Protein AF-X0YI87-F1 (afdb_monomer_lite)

Sequence (148 aa):
MAKEPIKLKLGLDLEDYKYDARDCVGCAGCKWVDFIYMPGWDFSWKCPPWQKYQFDAYGACGRLKITNDLLGERLDYSEPTLPEVIYACTLCGACDVGCKRNLDLEPLMTLESLRVRAVKEGIGPMPQHKAITDNILKSRNRYGKPQA

Foldseek 3Di:
DPPDPPPQDLDLALVSQLVLLPPLPPPCLLFADPPVPDPDDVVGGPFVQCVVVVDCLLTLSVVSPVSNCVVVVVDDLPPPCVLVSLVSGPLPCSSQVSCCVPPNHDSSSNSSSVVVVSVVVVSDDDPVCVLQVVLCVPQVHSPVDHDD

Structure (mmCIF, N/CA/C/O backbone):
data_AF-X0YI87-F1
#
_entry.id   AF-X0YI87-F1
#
loop_
_atom_site.group_PDB
_atom_site.id
_atom_site.type_symbol
_atom_site.label_atom_id
_atom_site.label_alt_id
_atom_site.label_comp_id
_atom_site.label_asym_id
_atom_site.label_entity_id
_atom_site.label_seq_id
_atom_site.pdbx_PDB_ins_code
_atom_site.Cartn_x
_atom_site.Cartn_y
_atom_site.Cartn_z
_atom_site.occupancy
_atom_site.B_iso_or_equiv
_atom_site.auth_seq_id
_atom_site.auth_comp_id
_atom_site.auth_asym_id
_atom_site.auth_atom_id
_atom_site.pdbx_PDB_model_num
ATOM 1 N N . MET A 1 1 ? 27.871 18.532 15.768 1.00 54.03 1 MET A N 1
ATOM 2 C CA . MET A 1 1 ? 26.654 18.222 16.549 1.00 54.03 1 MET A CA 1
ATOM 3 C C . MET A 1 1 ? 26.399 16.735 16.398 1.00 54.03 1 MET A C 1
ATOM 5 O O . MET A 1 1 ? 26.301 16.284 15.262 1.00 54.03 1 MET A O 1
ATOM 9 N N . ALA A 1 2 ? 26.397 15.965 17.485 1.00 56.56 2 ALA A N 1
ATOM 10 C CA . ALA A 1 2 ? 26.000 14.562 17.407 1.00 56.56 2 ALA A CA 1
ATOM 11 C C . ALA A 1 2 ? 24.515 14.536 17.025 1.00 56.56 2 ALA A C 1
ATOM 13 O O . ALA A 1 2 ? 23.698 15.101 17.747 1.00 56.56 2 ALA A O 1
ATOM 14 N N . LYS A 1 3 ? 24.180 13.985 15.852 1.00 69.19 3 LYS A N 1
ATOM 15 C CA . LYS A 1 3 ? 22.777 13.757 15.492 1.00 69.19 3 LYS A CA 1
ATOM 16 C C . LYS A 1 3 ? 22.196 12.825 16.550 1.00 69.19 3 LYS A C 1
ATOM 18 O O . LYS A 1 3 ? 22.813 11.801 16.844 1.00 69.19 3 LYS A O 1
ATOM 23 N N . GLU A 1 4 ? 21.051 13.191 17.124 1.00 75.12 4 GLU A N 1
ATOM 24 C CA . GLU A 1 4 ? 20.295 12.248 17.942 1.00 75.12 4 GLU A CA 1
ATOM 25 C C . GLU A 1 4 ? 20.101 10.952 17.145 1.00 75.12 4 GLU A C 1
ATOM 27 O O . GLU A 1 4 ? 19.849 11.012 15.933 1.00 75.12 4 GLU A O 1
ATOM 32 N N . PRO A 1 5 ? 20.266 9.782 17.784 1.00 64.25 5 PRO A N 1
ATOM 33 C CA . PRO A 1 5 ? 20.040 8.520 17.110 1.00 64.25 5 PRO A CA 1
ATOM 34 C C . PRO A 1 5 ? 18.596 8.502 16.612 1.00 64.25 5 PRO A C 1
ATOM 36 O O . PRO A 1 5 ? 17.656 8.647 17.395 1.00 64.25 5 PRO A O 1
ATOM 39 N N . ILE A 1 6 ? 18.432 8.343 15.299 1.00 67.31 6 ILE A N 1
ATOM 40 C CA . ILE A 1 6 ? 17.120 8.209 14.674 1.00 67.31 6 ILE A CA 1
ATOM 41 C C . ILE A 1 6 ? 16.479 6.959 15.279 1.00 67.31 6 ILE A C 1
ATOM 43 O O . ILE A 1 6 ? 16.910 5.836 15.017 1.00 67.31 6 ILE A O 1
ATOM 47 N N . LYS A 1 7 ? 15.470 7.149 16.132 1.00 59.88 7 LYS A N 1
ATOM 48 C CA . LYS A 1 7 ? 14.647 6.047 16.627 1.00 59.88 7 LYS A CA 1
ATOM 49 C C . LYS A 1 7 ? 13.733 5.609 15.490 1.00 59.88 7 LYS A C 1
ATOM 51 O O . LYS A 1 7 ? 12.669 6.185 15.299 1.00 59.88 7 LYS A O 1
ATOM 56 N N . LEU A 1 8 ? 14.154 4.587 14.751 1.00 61.59 8 LEU A N 1
ATOM 57 C CA . LEU A 1 8 ? 13.284 3.866 13.827 1.00 61.59 8 LEU A CA 1
ATOM 58 C C . LEU A 1 8 ? 12.219 3.138 14.650 1.00 61.59 8 LEU A C 1
ATOM 60 O O . LEU A 1 8 ? 12.492 2.129 15.302 1.00 61.59 8 LEU A O 1
ATOM 64 N N . LYS A 1 9 ? 11.009 3.692 14.674 1.00 68.75 9 LYS A N 1
ATOM 65 C CA . LYS A 1 9 ? 9.835 3.022 15.221 1.00 68.75 9 LYS A CA 1
ATOM 66 C C . LYS A 1 9 ? 9.108 2.387 14.043 1.00 68.75 9 LYS A C 1
ATOM 68 O O . LYS A 1 9 ? 8.581 3.102 13.205 1.00 68.75 9 LYS A O 1
ATOM 73 N N . LEU A 1 10 ? 9.067 1.057 13.988 1.00 73.19 10 LEU A N 1
ATOM 74 C CA . LEU A 1 10 ? 8.213 0.328 13.044 1.00 73.19 10 LEU A CA 1
ATOM 75 C C . LEU A 1 10 ? 6.754 0.452 13.508 1.00 73.19 10 LEU A C 1
ATOM 77 O O . LEU A 1 10 ? 6.199 -0.440 14.149 1.00 73.19 10 LEU A O 1
ATOM 81 N N . GLY A 1 11 ? 6.189 1.641 13.304 1.00 89.44 11 GLY A N 1
ATOM 82 C CA . GLY A 1 11 ? 4.817 1.993 13.636 1.00 89.44 11 GLY A CA 1
ATOM 83 C C . GLY A 1 11 ? 3.871 1.811 12.454 1.00 89.44 11 GLY A C 1
ATOM 84 O O . GLY A 1 11 ? 4.272 1.430 11.359 1.00 89.44 11 GLY A O 1
ATOM 85 N N . LEU A 1 12 ? 2.598 2.119 12.695 1.00 94.19 12 LEU A N 1
ATOM 86 C CA . LEU A 1 12 ? 1.554 2.183 11.668 1.00 94.19 12 LEU A CA 1
ATOM 87 C C . LEU A 1 12 ? 1.134 3.635 11.378 1.00 94.19 12 LEU A C 1
ATOM 89 O O . LEU A 1 12 ? -0.009 3.893 10.988 1.00 94.19 12 LEU A O 1
ATOM 93 N N . ASP A 1 13 ? 2.024 4.595 11.651 1.00 95.31 13 ASP A N 1
ATOM 94 C CA . ASP A 1 13 ? 1.840 5.971 11.202 1.00 95.31 13 ASP A CA 1
ATOM 95 C C . ASP A 1 13 ? 2.390 6.109 9.784 1.00 95.31 13 ASP A C 1
ATOM 97 O O . ASP A 1 13 ? 3.506 5.693 9.494 1.00 95.31 13 ASP A O 1
ATOM 101 N N . LEU A 1 14 ? 1.588 6.674 8.885 1.00 9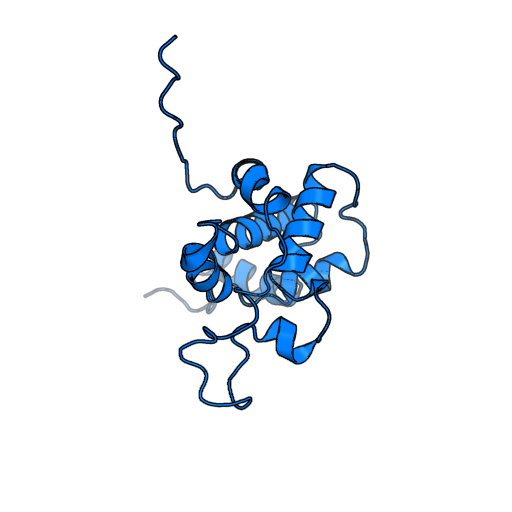6.00 14 LEU A N 1
ATOM 102 C CA . LEU A 1 14 ? 1.959 6.809 7.480 1.00 96.00 14 LEU A CA 1
ATOM 103 C C . LEU A 1 14 ? 3.080 7.837 7.278 1.00 96.00 14 LEU A C 1
ATOM 105 O O . LEU A 1 14 ? 3.859 7.698 6.337 1.00 96.00 14 LEU A O 1
ATOM 109 N N . GLU A 1 15 ? 3.180 8.833 8.164 1.00 95.31 15 GLU A N 1
ATOM 110 C CA . GLU A 1 15 ? 4.222 9.868 8.101 1.00 95.31 15 GLU A CA 1
ATOM 111 C C . GLU A 1 15 ? 5.633 9.291 8.270 1.00 95.31 15 GLU A C 1
ATOM 113 O O . GLU A 1 15 ? 6.576 9.783 7.646 1.00 95.31 15 GLU A O 1
ATOM 118 N N . ASP A 1 16 ? 5.774 8.205 9.040 1.00 93.50 16 ASP A N 1
ATOM 119 C CA . ASP A 1 16 ? 7.059 7.529 9.261 1.00 93.50 16 ASP A CA 1
ATOM 120 C C . ASP A 1 16 ? 7.645 6.977 7.943 1.00 93.50 16 ASP A C 1
ATOM 122 O O . ASP A 1 16 ? 8.862 6.879 7.798 1.00 93.50 16 ASP A O 1
ATOM 126 N N . TYR A 1 17 ? 6.790 6.695 6.952 1.00 95.00 17 TYR A N 1
ATOM 127 C CA . TYR A 1 17 ? 7.151 6.093 5.661 1.00 95.00 17 TYR A CA 1
ATOM 128 C C . TYR A 1 17 ? 7.152 7.093 4.495 1.00 95.00 17 TYR A C 1
ATOM 130 O O . TYR A 1 17 ? 7.121 6.716 3.319 1.00 95.00 17 TYR A O 1
ATOM 138 N N . LYS A 1 18 ? 7.190 8.399 4.790 1.00 95.62 18 LYS A N 1
ATOM 139 C CA . LYS A 1 18 ? 7.258 9.450 3.762 1.00 95.62 18 LYS A CA 1
ATOM 140 C C . LYS A 1 18 ? 8.509 9.336 2.887 1.00 95.62 18 LYS A C 1
ATOM 142 O O . LYS A 1 18 ? 8.450 9.629 1.693 1.00 95.62 18 LYS A O 1
ATOM 147 N N . TYR A 1 19 ? 9.629 8.913 3.476 1.00 94.56 19 TYR A N 1
ATOM 148 C CA . TYR A 1 19 ? 10.881 8.654 2.761 1.00 94.56 19 TYR A CA 1
ATOM 149 C C . TYR A 1 19 ? 10.682 7.563 1.699 1.00 94.56 19 TYR A C 1
ATOM 151 O O . TYR A 1 19 ? 10.892 7.809 0.513 1.00 94.56 19 TYR A O 1
ATOM 159 N N . ASP A 1 20 ? 10.158 6.406 2.104 1.00 94.88 20 ASP A N 1
ATOM 160 C CA . ASP A 1 20 ? 9.908 5.257 1.231 1.00 94.88 20 ASP A CA 1
ATOM 161 C C . ASP A 1 20 ? 8.934 5.571 0.093 1.00 94.88 20 ASP A C 1
ATOM 163 O O . ASP A 1 20 ? 9.147 5.178 -1.058 1.00 94.88 20 ASP A O 1
ATOM 167 N N . ALA A 1 21 ? 7.870 6.314 0.406 1.00 96.69 21 ALA A N 1
ATOM 168 C CA . ALA A 1 21 ? 6.880 6.738 -0.573 1.00 96.69 21 ALA A CA 1
ATOM 169 C C . ALA A 1 21 ? 7.481 7.674 -1.636 1.00 96.69 21 ALA A C 1
ATOM 171 O O . ALA A 1 21 ? 7.207 7.517 -2.829 1.00 96.69 21 ALA A O 1
ATOM 172 N N . ARG A 1 22 ? 8.314 8.634 -1.216 1.00 96.44 22 ARG A N 1
ATOM 173 C CA . ARG A 1 22 ? 8.936 9.631 -2.098 1.00 96.44 22 ARG A CA 1
ATOM 174 C C . ARG A 1 22 ? 10.059 9.044 -2.948 1.00 96.44 22 ARG A C 1
ATOM 176 O O . ARG A 1 22 ? 10.135 9.341 -4.137 1.00 96.44 22 ARG A O 1
ATOM 183 N N . ASP A 1 23 ? 10.932 8.242 -2.346 1.00 95.06 23 ASP A N 1
ATOM 184 C CA . ASP A 1 23 ? 12.208 7.845 -2.955 1.00 95.06 23 ASP A CA 1
ATOM 185 C C . ASP A 1 23 ? 12.106 6.564 -3.802 1.00 95.06 23 ASP A C 1
ATOM 187 O O . ASP A 1 23 ? 13.092 6.082 -4.365 1.00 95.06 23 ASP A O 1
ATOM 191 N N . CYS A 1 24 ? 10.895 6.026 -3.980 1.00 95.56 24 CYS A N 1
ATOM 192 C CA . CYS A 1 24 ? 10.651 4.952 -4.932 1.00 95.56 24 CYS A CA 1
ATOM 193 C C . CYS A 1 24 ? 10.922 5.403 -6.379 1.00 95.56 24 CYS A C 1
ATOM 195 O O . CYS A 1 24 ? 10.107 6.070 -7.017 1.00 95.56 24 CYS A O 1
ATOM 197 N N . VAL A 1 25 ? 12.020 4.919 -6.961 1.00 94.50 25 VAL A N 1
ATOM 198 C CA . VAL A 1 25 ? 12.410 5.235 -8.351 1.00 94.50 25 VAL A CA 1
ATOM 199 C C . VAL A 1 25 ? 11.636 4.450 -9.420 1.00 94.50 25 VAL A C 1
ATOM 201 O O . VAL A 1 25 ? 11.876 4.614 -10.612 1.00 94.50 25 VAL A O 1
ATOM 204 N N . GLY A 1 26 ? 10.717 3.560 -9.030 1.00 92.62 26 GLY A N 1
ATOM 205 C CA . GLY A 1 26 ? 9.907 2.802 -9.988 1.00 92.62 26 GLY A CA 1
ATOM 206 C C . GLY A 1 26 ? 10.654 1.708 -10.763 1.00 92.62 26 GLY A C 1
ATOM 207 O O . GLY A 1 26 ? 10.224 1.343 -11.850 1.00 92.62 26 GLY A O 1
ATOM 208 N N . CYS A 1 27 ? 11.734 1.138 -10.216 1.00 92.25 27 CYS A N 1
ATOM 209 C CA . CYS A 1 27 ? 12.582 0.134 -10.887 1.00 92.25 27 CYS A CA 1
ATOM 210 C C . CYS A 1 27 ? 11.907 -1.220 -11.206 1.00 92.25 27 CYS A C 1
ATOM 212 O O . CYS A 1 27 ? 12.567 -2.137 -11.684 1.00 92.25 27 CYS A O 1
ATOM 214 N N . ALA A 1 28 ? 10.617 -1.387 -10.893 1.00 90.25 28 ALA A N 1
ATOM 215 C CA . ALA A 1 28 ? 9.841 -2.619 -11.062 1.00 90.25 28 ALA A CA 1
ATOM 216 C C . ALA A 1 28 ? 10.379 -3.864 -10.319 1.00 90.25 28 ALA A C 1
ATOM 218 O O . ALA A 1 28 ? 9.837 -4.958 -10.482 1.00 90.25 28 ALA A O 1
ATOM 219 N N . GLY A 1 29 ? 11.357 -3.712 -9.417 1.00 91.69 29 GLY A N 1
ATOM 220 C CA . GLY A 1 29 ? 11.859 -4.804 -8.575 1.00 91.69 29 GLY A CA 1
ATOM 221 C C . GLY A 1 29 ? 10.796 -5.410 -7.655 1.00 91.69 29 GLY A C 1
ATOM 222 O O . GLY A 1 29 ? 10.946 -6.536 -7.207 1.00 91.69 29 GLY A O 1
ATOM 223 N N . CYS A 1 30 ? 9.688 -4.713 -7.402 1.00 93.12 30 CYS A N 1
ATOM 224 C CA . CYS A 1 30 ? 8.528 -5.226 -6.670 1.00 93.12 30 CYS A CA 1
ATOM 225 C C . CYS A 1 30 ? 7.480 -5.926 -7.559 1.00 93.12 30 CYS A C 1
ATOM 227 O O . CYS A 1 30 ? 6.580 -6.580 -7.035 1.00 93.12 30 CYS A O 1
ATOM 229 N N . LYS A 1 31 ? 7.589 -5.801 -8.888 1.00 92.62 31 LYS A N 1
ATOM 230 C CA . LYS A 1 31 ? 6.701 -6.420 -9.884 1.00 92.62 31 LYS A CA 1
ATOM 231 C C . LYS A 1 31 ? 7.189 -7.810 -10.273 1.00 92.62 31 LYS A C 1
ATOM 233 O O . LYS A 1 31 ? 6.411 -8.764 -10.263 1.00 92.62 31 LYS A O 1
ATOM 238 N N . TRP A 1 32 ? 8.478 -7.903 -10.581 1.00 91.44 32 TRP A N 1
ATOM 239 C CA . TRP A 1 32 ? 9.110 -9.080 -11.166 1.00 91.44 32 TRP A CA 1
ATOM 240 C C . TRP A 1 32 ? 9.790 -9.948 -10.113 1.00 91.44 32 TRP A C 1
ATOM 242 O O . TRP A 1 32 ? 10.378 -9.434 -9.159 1.00 91.44 32 TRP A O 1
ATOM 252 N N . VAL A 1 33 ? 9.758 -11.266 -10.293 1.00 90.56 33 VAL A N 1
ATOM 253 C CA . VAL A 1 33 ? 10.777 -12.151 -9.714 1.00 90.56 33 VAL A CA 1
ATOM 254 C C . VAL A 1 33 ? 12.152 -11.653 -10.173 1.00 90.56 33 VAL A C 1
ATOM 256 O O . VAL A 1 33 ? 12.266 -10.985 -11.198 1.00 90.56 33 VAL A O 1
ATOM 259 N N . ASP A 1 34 ? 13.188 -11.888 -9.374 1.00 87.25 34 ASP A N 1
ATOM 260 C CA . ASP A 1 34 ? 14.532 -11.439 -9.726 1.00 87.25 34 ASP A CA 1
ATOM 261 C C . ASP A 1 34 ? 14.926 -11.920 -11.129 1.00 87.25 34 ASP A C 1
ATOM 263 O O . ASP A 1 34 ? 14.860 -13.118 -11.408 1.00 87.25 34 ASP A O 1
ATOM 267 N N . PHE A 1 35 ? 15.340 -10.998 -12.000 1.00 84.38 35 PHE A N 1
ATOM 268 C CA . PHE A 1 35 ? 15.666 -11.318 -13.389 1.00 84.38 35 PHE A CA 1
ATOM 269 C C . PHE A 1 35 ? 16.817 -12.322 -13.519 1.00 84.38 35 PHE A C 1
ATOM 271 O O . PHE A 1 35 ? 16.870 -13.039 -14.511 1.00 84.38 35 PHE A O 1
ATOM 278 N N . ILE A 1 36 ? 17.703 -12.425 -12.520 1.00 86.69 36 ILE A N 1
ATOM 279 C CA . ILE A 1 36 ? 18.789 -13.420 -12.521 1.00 86.69 36 ILE A CA 1
ATOM 280 C C . ILE A 1 36 ? 18.243 -14.845 -12.348 1.00 86.69 36 ILE A C 1
ATOM 282 O O . ILE A 1 36 ? 18.816 -15.796 -12.872 1.00 86.69 36 ILE A O 1
ATOM 286 N N . TYR A 1 37 ? 17.127 -14.997 -11.633 1.00 84.62 37 TYR A N 1
ATOM 287 C CA . TYR A 1 37 ? 16.510 -16.291 -11.323 1.00 84.62 37 TYR A CA 1
ATOM 288 C C . TYR A 1 37 ? 15.254 -16.563 -12.152 1.00 84.62 37 TYR A C 1
ATOM 290 O O . TYR A 1 37 ? 14.474 -17.450 -11.811 1.00 84.62 37 TYR A O 1
ATOM 298 N N . MET A 1 38 ? 15.031 -15.793 -13.217 1.00 87.06 38 MET A N 1
ATOM 299 C CA . MET A 1 38 ? 13.846 -15.900 -14.057 1.00 87.06 38 MET A CA 1
ATOM 300 C C . MET A 1 38 ? 14.157 -16.769 -15.288 1.00 87.06 38 MET A C 1
ATOM 302 O O . MET A 1 38 ? 14.806 -16.287 -16.214 1.00 87.06 38 MET A O 1
ATOM 306 N N . PRO A 1 39 ? 13.706 -18.039 -15.339 1.00 82.25 39 PRO A N 1
ATOM 307 C CA . PRO A 1 39 ? 14.002 -18.937 -16.459 1.00 82.25 39 PRO A CA 1
ATOM 308 C C . PRO A 1 39 ? 13.162 -18.641 -17.714 1.00 82.25 39 PRO A C 1
ATOM 310 O O . PRO A 1 39 ? 13.415 -19.208 -18.773 1.00 82.25 39 PRO A O 1
ATOM 313 N N . GLY A 1 40 ? 12.146 -17.782 -17.602 1.00 88.31 40 GLY A N 1
ATOM 314 C CA . GLY A 1 40 ? 11.216 -17.441 -18.672 1.00 88.31 40 GLY A CA 1
ATOM 315 C C . GLY A 1 40 ? 10.091 -16.534 -18.178 1.00 88.31 40 GLY A C 1
ATOM 316 O O . GLY A 1 40 ? 10.134 -16.015 -17.064 1.00 88.31 40 GLY A O 1
ATOM 317 N N . TRP A 1 41 ? 9.072 -16.331 -19.014 1.00 87.38 41 TRP A N 1
ATOM 318 C CA . TRP A 1 41 ? 7.953 -15.444 -18.681 1.00 87.38 41 TRP A CA 1
ATOM 319 C C . TRP A 1 41 ? 6.935 -16.075 -17.726 1.00 87.38 41 TRP A C 1
ATOM 321 O O . TRP A 1 41 ? 6.269 -15.364 -16.967 1.00 87.38 41 TRP A O 1
ATOM 331 N N . ASP A 1 42 ? 6.824 -17.401 -17.734 1.00 88.75 42 ASP A N 1
ATOM 332 C CA . ASP A 1 42 ? 5.936 -18.124 -16.832 1.00 88.75 42 ASP A CA 1
ATOM 333 C C . ASP A 1 42 ? 6.370 -17.900 -15.382 1.00 88.75 42 ASP A C 1
ATOM 335 O O . ASP A 1 42 ? 7.539 -18.050 -15.031 1.00 88.75 42 ASP A O 1
ATOM 339 N N . PHE A 1 43 ? 5.414 -17.496 -14.539 1.00 86.94 43 PHE A N 1
ATOM 340 C CA . PHE A 1 43 ? 5.646 -17.155 -13.128 1.00 86.94 43 PHE A CA 1
ATOM 341 C C . PHE A 1 43 ? 6.644 -15.999 -12.897 1.00 86.94 43 PHE A C 1
ATOM 343 O O . PHE A 1 43 ? 7.172 -15.840 -11.799 1.00 86.94 43 PHE A O 1
ATOM 350 N N . SER A 1 44 ? 6.869 -15.145 -13.901 1.00 91.44 44 SER A N 1
ATOM 351 C CA . SER A 1 44 ? 7.776 -13.988 -13.799 1.00 91.44 44 SER A CA 1
ATOM 352 C C . SER A 1 44 ? 7.264 -12.864 -12.888 1.00 91.44 44 SER A C 1
ATOM 354 O O . SER A 1 44 ? 8.056 -12.067 -12.383 1.00 91.44 44 SER A O 1
ATOM 356 N N . TRP A 1 45 ? 5.952 -12.777 -12.651 1.00 92.06 45 TRP A N 1
ATOM 357 C CA . TRP A 1 45 ? 5.343 -11.754 -11.796 1.00 92.06 45 TRP A CA 1
ATOM 358 C C . TRP A 1 45 ? 5.224 -12.261 -10.365 1.00 92.06 45 TRP A C 1
ATOM 360 O O . TRP A 1 45 ? 4.685 -13.337 -10.124 1.00 92.06 45 TRP A O 1
ATOM 370 N N . LYS A 1 46 ? 5.630 -11.436 -9.399 1.00 92.12 46 LYS A N 1
ATOM 371 C CA . LYS A 1 46 ? 5.431 -11.733 -7.972 1.00 92.12 46 LYS A CA 1
ATOM 372 C C . LYS A 1 46 ? 4.312 -10.944 -7.315 1.00 92.12 46 LYS A C 1
ATOM 374 O O . LYS A 1 46 ? 3.946 -11.254 -6.189 1.00 92.12 46 LYS A O 1
ATOM 379 N N . CYS A 1 47 ? 3.789 -9.909 -7.975 1.00 95.81 47 CYS A N 1
ATOM 380 C CA . CYS A 1 47 ? 2.699 -9.088 -7.454 1.00 95.81 47 CYS A CA 1
ATOM 381 C C . CYS A 1 47 ? 1.361 -9.508 -8.095 1.00 95.81 47 CYS A C 1
ATOM 383 O O . CYS A 1 47 ? 1.087 -9.089 -9.224 1.00 95.81 47 CYS A O 1
ATOM 385 N N . PRO A 1 48 ? 0.498 -10.273 -7.391 1.00 95.25 48 PRO A N 1
ATOM 386 C CA . PRO A 1 48 ? -0.783 -10.721 -7.938 1.00 95.25 48 PRO A CA 1
ATOM 387 C C . PRO A 1 48 ? -1.725 -9.591 -8.381 1.00 95.25 48 PRO A C 1
ATOM 389 O O . PRO A 1 48 ? -2.270 -9.689 -9.481 1.00 95.25 48 PRO A O 1
ATOM 392 N N . PRO A 1 49 ? -1.933 -8.498 -7.606 1.00 95.94 49 PRO A N 1
ATOM 393 C CA . PRO A 1 49 ? -2.835 -7.440 -8.053 1.00 95.94 49 PRO A CA 1
ATOM 394 C C . PRO A 1 49 ? -2.293 -6.733 -9.293 1.00 95.94 49 PRO A C 1
ATOM 396 O O . PRO A 1 49 ? -3.050 -6.456 -10.215 1.00 95.94 49 PRO A O 1
ATOM 399 N N . TRP A 1 50 ? -0.983 -6.508 -9.380 1.00 95.06 50 TRP A N 1
ATOM 400 C CA . TRP A 1 50 ? -0.411 -5.911 -10.582 1.00 95.06 50 TRP A CA 1
ATOM 401 C C . TRP A 1 50 ? -0.604 -6.822 -11.795 1.00 95.06 50 TRP A C 1
ATOM 403 O O . TRP A 1 50 ? -0.949 -6.328 -12.860 1.00 95.06 50 TRP A O 1
ATOM 413 N N . GLN A 1 51 ? -0.435 -8.140 -11.644 1.00 94.25 51 GLN A N 1
ATOM 414 C CA . GLN A 1 51 ? -0.649 -9.091 -12.739 1.00 94.25 51 GLN A CA 1
ATOM 415 C C . GLN A 1 51 ? -2.106 -9.107 -13.209 1.00 94.25 51 GLN A C 1
ATOM 417 O O . GLN A 1 51 ? -2.359 -9.147 -14.410 1.00 94.25 51 GLN A O 1
ATOM 422 N N . LYS A 1 52 ? -3.056 -9.036 -12.271 1.00 95.50 52 LYS A N 1
ATOM 423 C CA . LYS A 1 52 ? -4.492 -9.026 -12.566 1.00 95.50 52 LYS A CA 1
ATOM 424 C C . LYS A 1 52 ? -4.947 -7.734 -13.250 1.00 95.50 52 LYS A C 1
ATOM 426 O O . LYS A 1 52 ? -5.687 -7.801 -14.222 1.00 95.50 52 LYS A O 1
ATOM 431 N N . TYR A 1 53 ? -4.559 -6.579 -12.711 1.00 95.31 53 TYR A N 1
ATOM 432 C CA . TYR A 1 53 ? -5.082 -5.276 -13.144 1.00 95.31 53 TYR A CA 1
ATOM 433 C C . TYR A 1 53 ? -4.192 -4.571 -14.173 1.00 95.31 53 TYR A C 1
ATOM 435 O O . TYR A 1 53 ? -4.650 -3.659 -14.846 1.00 95.31 53 TYR A O 1
ATOM 443 N N . GLN A 1 54 ? -2.923 -4.964 -14.288 1.00 92.25 54 GLN A N 1
ATOM 444 C CA . GLN A 1 54 ? -1.929 -4.489 -15.262 1.00 92.25 54 GLN A CA 1
ATOM 445 C C . GLN A 1 54 ? -1.578 -2.987 -15.243 1.00 92.25 54 GLN A C 1
ATOM 447 O O . GLN A 1 54 ? -0.622 -2.599 -15.909 1.00 92.25 54 GLN A O 1
ATOM 452 N N . PHE A 1 55 ? -2.234 -2.158 -14.425 1.00 94.25 55 PHE A N 1
ATOM 453 C CA . PHE A 1 55 ? -1.842 -0.763 -14.190 1.00 94.25 55 PHE A CA 1
ATOM 454 C C . PHE A 1 55 ? -0.904 -0.612 -12.988 1.00 94.25 55 PHE A C 1
ATOM 456 O O . PHE A 1 55 ? -1.073 -1.266 -11.956 1.00 94.25 55 PHE A O 1
ATOM 463 N N . ASP A 1 56 ? 0.041 0.325 -13.085 1.00 94.25 56 ASP A N 1
ATOM 464 C CA . ASP A 1 56 ? 1.049 0.591 -12.049 1.00 94.25 56 ASP A CA 1
ATOM 465 C C . ASP A 1 56 ? 0.453 1.013 -10.707 1.00 94.25 56 ASP A C 1
ATOM 467 O O . ASP A 1 56 ? 1.019 0.682 -9.662 1.00 94.25 56 ASP A O 1
ATOM 471 N N . ALA A 1 57 ? -0.715 1.664 -10.724 1.00 95.75 57 ALA A N 1
ATOM 472 C CA . ALA A 1 57 ? -1.482 2.001 -9.526 1.00 95.75 57 ALA A CA 1
ATOM 473 C C . ALA A 1 57 ? -1.761 0.764 -8.652 1.00 95.75 57 ALA A C 1
ATOM 475 O O . ALA A 1 57 ? -1.740 0.855 -7.429 1.00 95.75 57 ALA A O 1
ATOM 476 N N . TYR A 1 58 ? -1.933 -0.418 -9.255 1.00 96.69 58 TYR A N 1
ATOM 477 C CA . TYR A 1 58 ? -2.157 -1.680 -8.539 1.00 96.69 58 TYR A CA 1
ATOM 478 C C . TYR A 1 58 ? -0.867 -2.403 -8.138 1.00 96.69 58 TYR A C 1
ATOM 480 O O .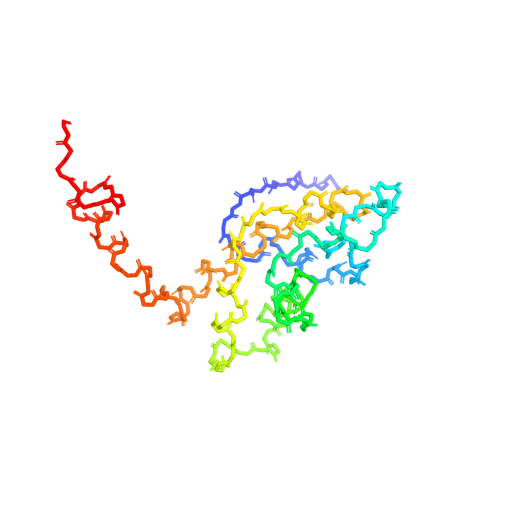 TYR A 1 58 ? -0.924 -3.482 -7.535 1.00 96.69 58 TYR A O 1
ATOM 488 N N . GLY A 1 59 ? 0.288 -1.812 -8.421 1.00 96.31 59 GLY A N 1
ATOM 489 C CA . GLY A 1 59 ? 1.608 -2.236 -7.981 1.00 96.31 59 GLY A CA 1
ATOM 490 C C . GLY A 1 59 ? 2.087 -1.524 -6.722 1.00 96.31 59 GLY A C 1
ATOM 491 O O . GLY A 1 59 ? 1.474 -0.565 -6.266 1.00 96.31 59 GLY A O 1
ATOM 492 N N . ALA A 1 60 ? 3.208 -1.963 -6.145 1.00 96.38 60 ALA A N 1
ATOM 493 C CA . ALA A 1 60 ? 3.822 -1.207 -5.050 1.00 96.38 60 ALA A CA 1
ATOM 494 C C . ALA A 1 60 ? 4.384 0.138 -5.546 1.00 96.38 60 ALA A C 1
ATOM 496 O O . ALA A 1 60 ? 4.186 1.143 -4.879 1.00 96.38 60 ALA A O 1
ATOM 497 N N . CYS A 1 61 ? 4.992 0.197 -6.741 1.00 95.44 61 CYS A N 1
ATOM 498 C CA . CYS A 1 61 ? 5.526 1.456 -7.279 1.00 95.44 61 CYS A CA 1
ATOM 499 C C . CYS A 1 61 ? 4.458 2.544 -7.435 1.00 95.44 61 CYS A C 1
ATOM 501 O O . CYS A 1 61 ? 4.700 3.683 -7.050 1.00 95.44 61 CYS A O 1
ATOM 503 N N . GLY A 1 62 ? 3.290 2.219 -8.002 1.00 96.81 62 GLY A N 1
ATOM 504 C CA . GLY A 1 62 ? 2.217 3.203 -8.139 1.00 96.81 62 GLY A CA 1
ATOM 505 C C . GLY A 1 62 ? 1.602 3.564 -6.795 1.00 96.81 62 GLY A C 1
ATOM 506 O O . GLY A 1 62 ? 1.407 4.744 -6.528 1.00 96.81 62 GLY A O 1
ATOM 507 N N . ARG A 1 63 ? 1.377 2.588 -5.905 1.00 97.38 63 ARG A N 1
ATOM 508 C CA . ARG A 1 63 ? 0.849 2.887 -4.568 1.00 97.38 63 ARG A CA 1
ATOM 509 C C . ARG A 1 63 ? 1.779 3.758 -3.728 1.00 97.38 63 ARG A C 1
ATOM 511 O O . ARG A 1 63 ? 1.272 4.609 -3.021 1.00 97.38 63 ARG A O 1
ATOM 518 N N . LEU A 1 64 ? 3.101 3.602 -3.822 1.00 97.69 64 LEU A N 1
ATOM 519 C CA . LEU A 1 64 ? 4.046 4.487 -3.128 1.00 97.69 64 LEU A CA 1
ATOM 520 C C . LEU A 1 64 ? 3.963 5.930 -3.645 1.00 97.69 64 LEU A C 1
ATOM 522 O O . LEU A 1 64 ? 3.949 6.861 -2.847 1.00 97.69 64 LEU A O 1
ATOM 526 N N . LYS A 1 65 ? 3.812 6.120 -4.962 1.00 97.56 65 LYS A N 1
ATOM 527 C CA . LYS A 1 65 ? 3.588 7.451 -5.552 1.00 97.56 65 LYS A CA 1
ATOM 528 C C . LYS A 1 65 ? 2.266 8.058 -5.083 1.00 97.56 65 LYS A C 1
ATOM 530 O O . LYS A 1 65 ? 2.259 9.196 -4.633 1.00 97.56 65 LYS A O 1
ATOM 535 N N . ILE A 1 66 ? 1.192 7.265 -5.088 1.00 97.88 66 ILE A N 1
ATOM 536 C CA . ILE A 1 66 ? -0.118 7.653 -4.544 1.00 97.88 66 ILE A CA 1
ATOM 537 C C . ILE A 1 66 ? 0.010 8.046 -3.067 1.00 97.88 66 ILE A C 1
ATOM 539 O O . ILE A 1 66 ? -0.479 9.098 -2.676 1.00 97.88 66 ILE A O 1
ATOM 543 N N . THR A 1 67 ? 0.717 7.258 -2.251 1.00 98.12 67 THR A N 1
ATOM 544 C CA . THR A 1 67 ? 0.995 7.596 -0.849 1.00 98.12 67 THR A CA 1
ATOM 545 C C . THR A 1 67 ? 1.725 8.931 -0.727 1.00 98.12 67 THR A C 1
ATOM 547 O O . THR A 1 67 ? 1.343 9.759 0.093 1.00 98.12 67 THR A O 1
ATOM 550 N N . ASN A 1 68 ? 2.756 9.169 -1.539 1.00 98.25 68 ASN A N 1
ATOM 551 C CA . ASN A 1 68 ? 3.507 10.424 -1.526 1.00 98.25 68 ASN A CA 1
ATOM 552 C C . ASN A 1 68 ? 2.664 11.629 -1.986 1.00 98.25 68 ASN A C 1
ATOM 554 O O . ASN A 1 68 ? 2.904 12.751 -1.539 1.00 98.25 68 ASN A O 1
ATOM 558 N N . ASP A 1 69 ? 1.698 11.422 -2.882 1.00 98.00 69 ASP A N 1
ATOM 559 C CA . ASP A 1 69 ? 0.741 12.454 -3.288 1.00 98.00 69 ASP A CA 1
ATOM 560 C C . ASP A 1 69 ? -0.283 12.742 -2.182 1.00 98.00 69 ASP A C 1
ATOM 562 O O . ASP A 1 69 ? -0.528 13.911 -1.901 1.00 98.00 69 ASP A O 1
ATOM 566 N N . LEU A 1 70 ? -0.794 11.718 -1.487 1.00 98.00 70 LEU A N 1
ATOM 567 C CA . LEU A 1 70 ? -1.684 11.876 -0.326 1.00 98.00 70 LEU A CA 1
ATOM 568 C C . LEU A 1 70 ? -0.986 12.598 0.840 1.00 98.00 70 LEU A C 1
ATOM 570 O O . LEU A 1 70 ? -1.520 13.556 1.383 1.00 98.00 70 LEU A O 1
ATOM 574 N N . LEU A 1 71 ? 0.237 12.183 1.196 1.00 97.44 71 LEU A N 1
ATOM 575 C CA . LEU A 1 71 ? 1.062 12.828 2.235 1.00 97.44 71 LEU A CA 1
ATOM 576 C C . LEU A 1 71 ? 1.495 14.255 1.867 1.00 97.44 71 LEU A C 1
ATOM 578 O O . LEU A 1 71 ? 1.923 15.029 2.722 1.00 97.44 71 LEU A O 1
ATOM 582 N N . GLY A 1 72 ? 1.484 14.572 0.574 1.00 97.19 72 GLY A N 1
ATOM 583 C CA . GLY A 1 72 ? 1.796 15.892 0.047 1.00 97.19 72 GLY A CA 1
ATOM 584 C C . GLY A 1 72 ? 0.564 16.730 -0.273 1.00 97.19 72 GLY A C 1
ATOM 585 O O . GLY A 1 72 ? 0.741 17.755 -0.926 1.00 97.19 72 GLY A O 1
ATOM 586 N N . GLU A 1 73 ? -0.637 16.273 0.103 1.00 95.94 73 GLU A N 1
ATOM 587 C CA . GLU A 1 73 ? -1.924 16.937 -0.159 1.00 95.94 73 GLU A CA 1
ATOM 588 C C . GLU A 1 73 ? -2.166 17.253 -1.653 1.00 95.94 73 GLU A C 1
ATOM 590 O O . GLU A 1 73 ? -2.884 18.184 -2.009 1.00 95.94 73 GLU A O 1
ATOM 595 N N . ARG A 1 74 ? -1.554 16.476 -2.558 1.00 97.31 74 ARG A N 1
ATOM 596 C CA . ARG A 1 74 ? -1.764 16.560 -4.018 1.00 97.31 74 ARG A CA 1
ATOM 597 C C . ARG A 1 74 ? -2.872 15.635 -4.510 1.00 97.31 74 ARG A C 1
ATOM 599 O O . ARG A 1 74 ? -3.357 15.810 -5.624 1.00 97.31 74 ARG A O 1
ATOM 606 N N . LEU A 1 75 ? -3.224 14.642 -3.702 1.00 96.75 75 LEU A N 1
ATOM 607 C CA . LEU A 1 75 ? -4.334 13.727 -3.917 1.00 96.75 75 LEU A CA 1
ATOM 608 C C . LEU A 1 75 ? -5.211 13.752 -2.669 1.00 96.75 75 LEU A C 1
ATOM 610 O O . LEU A 1 75 ? -4.688 13.849 -1.559 1.00 96.75 75 LEU A O 1
ATOM 614 N N . ASP A 1 76 ? -6.520 13.641 -2.856 1.00 95.31 76 ASP A N 1
ATOM 615 C CA . ASP A 1 76 ? -7.480 13.623 -1.759 1.00 95.31 76 ASP A CA 1
ATOM 616 C C . ASP A 1 76 ? -8.010 12.208 -1.492 1.00 95.31 76 ASP A C 1
ATOM 618 O O . ASP A 1 76 ? -8.084 11.353 -2.378 1.00 95.31 76 ASP A O 1
ATOM 622 N N . TYR A 1 77 ? -8.400 11.951 -0.246 1.00 95.25 77 TYR A N 1
ATOM 623 C CA . TYR A 1 77 ? -8.960 10.665 0.164 1.00 95.25 77 TYR A CA 1
ATOM 624 C C . TYR A 1 77 ? -10.389 10.432 -0.379 1.00 95.25 77 TYR A C 1
ATOM 626 O O . TYR A 1 77 ? -10.849 9.292 -0.421 1.00 95.25 77 TYR A O 1
ATOM 634 N N . SER A 1 78 ? -11.090 11.464 -0.859 1.00 94.38 78 SER A N 1
ATOM 635 C CA . SER A 1 78 ? -12.407 11.330 -1.502 1.00 94.38 78 SER A CA 1
ATOM 636 C C . SER A 1 78 ? -12.367 10.750 -2.921 1.00 94.38 78 SER A C 1
ATOM 638 O O . SER A 1 78 ? -13.424 10.433 -3.472 1.00 94.38 78 SER A O 1
ATOM 640 N N . GLU A 1 79 ? -11.179 10.561 -3.507 1.00 95.62 79 GLU A N 1
ATOM 641 C CA . GLU A 1 79 ? -11.025 10.016 -4.857 1.00 95.62 79 GLU A CA 1
ATOM 642 C C . GLU A 1 79 ? -11.688 8.630 -4.995 1.00 95.62 79 GLU A C 1
ATOM 644 O O . GLU A 1 79 ? -11.298 7.673 -4.313 1.00 95.62 79 GLU A O 1
ATOM 649 N N . PRO A 1 80 ? -12.666 8.456 -5.905 1.00 94.25 80 PRO A N 1
ATOM 650 C CA . PRO A 1 80 ? -13.553 7.291 -5.905 1.00 94.25 80 PRO A CA 1
ATOM 651 C C . PRO A 1 80 ? -12.842 5.971 -6.227 1.00 94.25 80 PRO A C 1
ATOM 653 O O . PRO A 1 80 ? -13.305 4.905 -5.824 1.00 94.25 80 PRO A O 1
ATOM 656 N N . THR A 1 81 ? -11.711 6.018 -6.936 1.00 94.81 81 THR A N 1
ATOM 657 C CA . THR A 1 81 ? -10.912 4.832 -7.291 1.00 94.81 81 THR A CA 1
ATOM 658 C C . THR A 1 81 ? -9.892 4.449 -6.220 1.00 94.81 81 THR A C 1
ATOM 660 O O . THR A 1 81 ? -9.361 3.336 -6.234 1.00 94.81 81 THR A O 1
ATOM 663 N N . LEU A 1 82 ? -9.598 5.349 -5.278 1.00 96.06 82 LEU A N 1
ATOM 664 C CA . LEU A 1 82 ? -8.594 5.129 -4.241 1.00 96.06 82 LEU A CA 1
ATOM 665 C C . LEU A 1 82 ? -8.886 3.903 -3.347 1.00 96.06 82 LEU A C 1
ATOM 667 O O . LEU A 1 82 ? -7.952 3.125 -3.112 1.00 96.06 82 LEU A O 1
ATOM 671 N N . PRO A 1 83 ? -10.136 3.641 -2.901 1.00 96.12 83 PRO A N 1
ATOM 672 C CA . PRO A 1 83 ? -10.451 2.449 -2.119 1.00 96.12 83 PRO A CA 1
ATOM 673 C C . PRO A 1 83 ? -10.098 1.159 -2.874 1.00 96.12 83 PRO A C 1
ATOM 675 O O . PRO A 1 83 ? -9.445 0.274 -2.321 1.00 96.12 83 PRO A O 1
ATOM 678 N N . GLU A 1 84 ? -10.464 1.055 -4.154 1.00 95.62 84 GLU A N 1
ATOM 679 C CA . GLU A 1 84 ? -10.159 -0.126 -4.968 1.00 95.62 84 GLU A CA 1
ATOM 680 C C . GLU A 1 84 ? -8.645 -0.351 -5.065 1.00 95.62 84 GLU A C 1
ATOM 682 O O . GLU A 1 84 ? -8.151 -1.451 -4.802 1.00 95.62 84 GLU A O 1
ATOM 687 N N . VAL A 1 85 ? -7.893 0.708 -5.367 1.00 97.00 85 VAL A N 1
ATOM 688 C CA . VAL A 1 85 ? -6.440 0.635 -5.528 1.00 97.00 85 VAL A CA 1
ATOM 689 C C . VAL A 1 85 ? -5.752 0.208 -4.228 1.00 97.00 85 VAL A C 1
ATOM 691 O O . VAL A 1 85 ? -4.940 -0.727 -4.244 1.00 97.00 85 VAL A O 1
ATOM 694 N N . ILE A 1 86 ? -6.081 0.840 -3.095 1.00 96.94 86 ILE A N 1
ATOM 695 C CA . ILE A 1 86 ? -5.495 0.533 -1.778 1.00 96.94 86 ILE A CA 1
ATOM 696 C C . ILE A 1 86 ? -5.828 -0.905 -1.359 1.00 96.94 86 ILE A C 1
ATOM 698 O O . ILE A 1 86 ? -4.945 -1.675 -0.945 1.00 96.94 86 ILE A O 1
ATOM 702 N N . TYR A 1 87 ? -7.098 -1.297 -1.470 1.00 96.94 87 TYR A N 1
ATOM 703 C CA . TYR A 1 87 ? -7.578 -2.571 -0.939 1.00 96.94 87 TYR A CA 1
ATOM 704 C C . TYR A 1 87 ? -7.350 -3.770 -1.865 1.00 96.94 87 TYR A C 1
ATOM 706 O O . TYR A 1 87 ? -7.327 -4.896 -1.374 1.00 96.94 87 TYR A O 1
ATOM 714 N N . ALA A 1 88 ? -7.037 -3.560 -3.148 1.00 96.81 88 ALA A N 1
ATOM 715 C CA . ALA A 1 88 ? -6.613 -4.633 -4.052 1.00 96.81 88 ALA A CA 1
ATO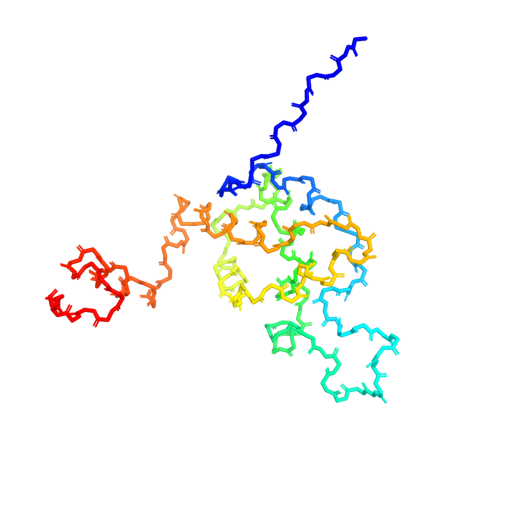M 716 C C . ALA A 1 88 ? -5.287 -5.306 -3.639 1.00 96.81 88 ALA A C 1
ATOM 718 O O . ALA A 1 88 ? -5.011 -6.433 -4.050 1.00 96.81 88 ALA A O 1
ATOM 719 N N . CYS A 1 89 ? -4.440 -4.640 -2.845 1.00 97.06 89 CYS A N 1
ATOM 720 C CA . CYS A 1 89 ? -3.224 -5.262 -2.320 1.00 97.06 89 CYS A CA 1
ATOM 721 C C . CYS A 1 89 ? -3.568 -6.430 -1.375 1.00 97.06 89 CYS A C 1
ATOM 723 O O . CYS A 1 89 ? -4.475 -6.344 -0.555 1.00 97.06 89 CYS A O 1
ATOM 725 N N . THR A 1 90 ? -2.826 -7.530 -1.422 1.00 95.88 90 THR A N 1
ATOM 726 C CA . THR A 1 90 ? -3.008 -8.629 -0.457 1.00 95.88 90 THR A CA 1
ATOM 727 C C . THR A 1 90 ? -2.101 -8.501 0.766 1.00 95.88 90 THR A C 1
ATOM 729 O O . THR A 1 90 ? -2.160 -9.356 1.640 1.00 95.88 90 THR A O 1
ATOM 732 N N . LEU A 1 91 ? -1.265 -7.452 0.826 1.00 97.25 91 LEU A N 1
ATOM 733 C CA . LEU A 1 91 ? -0.204 -7.267 1.827 1.00 97.25 91 LEU A CA 1
ATOM 734 C C . LEU A 1 91 ? 0.706 -8.504 1.967 1.00 97.25 91 LEU A C 1
ATOM 736 O O . LEU A 1 91 ? 1.115 -8.869 3.060 1.00 97.25 91 LEU A O 1
ATOM 740 N N . CYS A 1 92 ? 1.036 -9.168 0.853 1.00 97.12 92 CYS A N 1
ATOM 741 C CA . CYS A 1 92 ? 1.830 -10.402 0.880 1.00 97.12 92 CYS A CA 1
ATOM 742 C C . CYS A 1 92 ? 3.338 -10.208 1.130 1.00 97.12 92 CYS A C 1
ATOM 744 O O . CYS A 1 92 ? 4.048 -11.195 1.286 1.00 97.12 92 CYS A O 1
ATOM 746 N N . GLY A 1 93 ? 3.856 -8.975 1.089 1.00 96.25 93 GLY A N 1
ATOM 747 C CA . GLY A 1 93 ? 5.272 -8.674 1.350 1.00 96.25 93 GLY A CA 1
ATOM 748 C C . GLY A 1 93 ? 6.263 -8.975 0.214 1.00 96.25 93 GLY A C 1
ATOM 749 O O . GLY A 1 93 ? 7.432 -8.623 0.322 1.00 96.25 93 GLY A O 1
ATOM 750 N N . ALA A 1 94 ? 5.834 -9.541 -0.920 1.00 95.44 94 ALA A N 1
ATOM 751 C CA . ALA A 1 94 ? 6.741 -9.843 -2.041 1.00 95.44 94 ALA A CA 1
ATOM 752 C C . ALA A 1 94 ? 7.441 -8.595 -2.625 1.00 95.44 94 ALA A C 1
ATOM 754 O O . ALA A 1 94 ? 8.561 -8.667 -3.138 1.00 95.44 94 ALA A O 1
ATOM 755 N N . CYS A 1 95 ? 6.767 -7.443 -2.562 1.00 95.56 95 CYS A N 1
ATOM 756 C CA . CYS A 1 95 ? 7.321 -6.154 -2.962 1.00 95.56 95 CYS A CA 1
ATOM 757 C C . CYS A 1 95 ? 8.431 -5.674 -2.023 1.00 95.56 95 CYS A C 1
ATOM 759 O O . CYS A 1 95 ? 9.402 -5.097 -2.503 1.00 95.56 95 CYS A O 1
ATOM 761 N N . ASP A 1 96 ? 8.285 -5.956 -0.732 1.00 95.56 96 ASP A N 1
ATOM 762 C CA . ASP A 1 96 ? 9.205 -5.577 0.333 1.00 95.56 96 ASP A CA 1
ATOM 763 C C . ASP A 1 96 ? 10.529 -6.305 0.180 1.00 95.56 96 ASP A C 1
ATOM 765 O O . ASP A 1 96 ? 11.534 -5.681 -0.149 1.00 95.56 96 ASP A O 1
ATOM 769 N N . VAL A 1 97 ? 10.480 -7.640 0.172 1.00 93.75 97 VAL A N 1
ATOM 770 C CA . VAL A 1 97 ? 11.643 -8.504 -0.083 1.00 93.75 97 VAL A CA 1
ATOM 771 C C . VAL A 1 97 ? 12.362 -8.116 -1.380 1.00 93.75 97 VAL A C 1
ATOM 773 O O . VAL A 1 97 ? 13.589 -8.081 -1.437 1.00 93.75 97 VAL A O 1
ATOM 776 N N . GLY A 1 98 ? 11.609 -7.790 -2.437 1.00 92.12 98 GLY A N 1
ATOM 777 C CA . GLY A 1 98 ? 12.188 -7.326 -3.698 1.00 92.12 98 GLY A CA 1
ATOM 778 C C . GLY A 1 98 ? 12.894 -5.970 -3.599 1.00 92.12 98 GLY A C 1
ATOM 779 O O . GLY A 1 98 ? 13.886 -5.751 -4.290 1.00 92.12 98 GLY A O 1
ATOM 780 N N . CYS A 1 99 ? 12.398 -5.060 -2.760 1.00 93.31 99 CYS A N 1
ATOM 781 C CA . CYS A 1 99 ? 12.960 -3.723 -2.594 1.00 93.31 99 CYS A CA 1
ATOM 782 C C . CYS A 1 99 ? 14.249 -3.726 -1.764 1.00 93.31 99 CYS A C 1
ATOM 784 O O . CYS A 1 99 ? 15.186 -2.994 -2.103 1.00 93.31 99 CYS A O 1
ATOM 786 N N . LYS A 1 100 ? 14.336 -4.624 -0.771 1.00 91.69 100 LYS A N 1
ATOM 787 C CA . LYS A 1 100 ? 15.527 -4.855 0.068 1.00 91.69 100 LYS A CA 1
ATOM 788 C C . LYS A 1 100 ? 16.806 -5.127 -0.717 1.00 91.69 100 LYS A C 1
ATOM 790 O O . LYS A 1 100 ? 17.895 -4.821 -0.254 1.00 91.69 100 LYS A O 1
ATOM 795 N N . ARG A 1 101 ? 16.690 -5.631 -1.947 1.00 86.38 101 ARG A N 1
ATOM 796 C CA . ARG A 1 101 ? 17.844 -5.879 -2.817 1.00 86.38 101 ARG A CA 1
ATOM 797 C C . ARG A 1 101 ? 18.461 -4.613 -3.428 1.00 86.38 101 ARG A C 1
ATOM 799 O O . ARG A 1 101 ? 19.628 -4.656 -3.799 1.00 86.38 101 ARG A O 1
ATOM 806 N N . ASN A 1 102 ? 17.690 -3.537 -3.603 1.00 84.06 102 ASN A N 1
ATOM 807 C CA . ASN A 1 102 ? 18.125 -2.381 -4.398 1.00 84.06 102 ASN A CA 1
ATOM 808 C C . ASN A 1 102 ? 18.137 -1.068 -3.606 1.00 84.06 102 ASN A C 1
ATOM 810 O O . ASN A 1 102 ? 19.148 -0.379 -3.586 1.00 84.06 102 ASN A O 1
ATOM 814 N N . LEU A 1 103 ? 17.018 -0.722 -2.963 1.00 89.94 103 LEU A N 1
ATOM 815 C CA . LEU A 1 103 ? 16.853 0.570 -2.281 1.00 89.94 103 LEU A CA 1
ATOM 816 C C . LEU A 1 103 ? 16.617 0.440 -0.776 1.00 89.94 103 LEU A C 1
ATOM 818 O O . LEU A 1 103 ? 16.645 1.449 -0.085 1.00 89.94 103 LEU A O 1
ATOM 822 N N . ASP A 1 104 ? 16.363 -0.775 -0.286 1.00 92.38 104 ASP A N 1
ATOM 823 C CA . ASP A 1 104 ? 16.075 -1.041 1.127 1.00 92.38 104 ASP A CA 1
ATOM 824 C C . ASP A 1 104 ? 14.847 -0.297 1.689 1.00 92.38 104 ASP A C 1
ATOM 826 O O . ASP A 1 104 ? 14.729 -0.078 2.889 1.00 92.38 104 ASP A O 1
ATOM 830 N N . LEU A 1 105 ? 13.881 0.043 0.826 1.00 94.12 105 LEU A N 1
ATOM 831 C CA . LEU A 1 105 ? 12.625 0.666 1.262 1.00 94.12 105 LEU A CA 1
ATOM 832 C C . LEU A 1 105 ? 11.714 -0.344 1.979 1.00 94.12 105 LEU A C 1
ATOM 834 O O . LEU A 1 105 ? 11.881 -1.558 1.832 1.00 94.12 105 LEU A O 1
ATOM 838 N N . GLU A 1 106 ? 10.716 0.172 2.692 1.00 94.88 106 GLU A N 1
ATOM 839 C CA . GLU A 1 106 ? 9.693 -0.547 3.467 1.00 94.88 106 GLU A CA 1
ATOM 840 C C . GLU A 1 106 ? 8.289 -0.453 2.815 1.00 94.88 106 GLU A C 1
ATOM 842 O O . GLU A 1 106 ? 7.343 0.098 3.401 1.00 94.88 106 GLU A O 1
ATOM 847 N N . PRO A 1 107 ? 8.081 -0.933 1.568 1.00 96.44 107 PRO A N 1
ATOM 848 C CA . PRO A 1 107 ? 6.784 -0.826 0.910 1.00 96.44 107 PRO A CA 1
ATOM 849 C C . PRO A 1 107 ? 5.673 -1.583 1.643 1.00 96.44 107 PRO A C 1
ATOM 851 O O . PRO A 1 107 ? 4.536 -1.127 1.593 1.00 96.44 107 PRO A O 1
ATOM 854 N N . LEU A 1 108 ? 5.934 -2.715 2.306 1.00 96.94 108 LEU A N 1
ATOM 855 C CA . LEU A 1 108 ? 4.868 -3.432 3.015 1.00 96.94 108 LEU A CA 1
ATOM 856 C C . LEU A 1 108 ? 4.319 -2.581 4.159 1.00 96.94 108 LEU A C 1
ATOM 858 O O . LEU A 1 108 ? 3.107 -2.370 4.227 1.00 96.94 108 LEU A O 1
ATOM 862 N N . MET A 1 109 ? 5.210 -2.041 4.988 1.00 96.69 109 MET A N 1
ATOM 863 C CA . MET A 1 109 ? 4.829 -1.187 6.109 1.00 96.69 109 MET A CA 1
ATOM 864 C C . MET A 1 109 ? 4.185 0.118 5.637 1.00 96.69 109 MET A C 1
ATOM 866 O O . MET A 1 109 ? 3.187 0.556 6.214 1.00 96.69 109 MET A O 1
ATOM 870 N N . THR A 1 110 ? 4.672 0.692 4.533 1.00 97.25 110 THR A N 1
ATOM 871 C CA . THR A 1 110 ? 4.043 1.866 3.909 1.00 97.25 110 THR A CA 1
ATOM 872 C C . THR A 1 110 ? 2.599 1.566 3.492 1.00 97.25 110 THR A C 1
ATOM 874 O O . THR A 1 110 ? 1.689 2.347 3.768 1.00 97.25 110 THR A O 1
ATOM 877 N N . LEU A 1 111 ? 2.356 0.425 2.837 1.00 97.94 111 LEU A N 1
ATOM 878 C CA . LEU A 1 111 ? 1.026 0.035 2.351 1.00 97.94 111 LEU A CA 1
ATOM 879 C C . LEU A 1 111 ? 0.070 -0.373 3.478 1.00 97.94 111 LEU A C 1
ATOM 881 O O . LEU A 1 111 ? -1.135 -0.131 3.379 1.00 97.94 111 LEU A O 1
ATOM 885 N N . GLU A 1 112 ? 0.582 -0.986 4.542 1.00 97.62 112 GLU A N 1
ATOM 886 C CA . GLU A 1 112 ? -0.201 -1.282 5.740 1.00 97.62 112 GLU A CA 1
ATOM 887 C C . GLU A 1 112 ? -0.597 0.009 6.468 1.00 97.62 112 GLU A C 1
ATOM 889 O O . GLU A 1 112 ? -1.776 0.222 6.760 1.00 97.62 112 GLU A O 1
ATOM 894 N N . SER A 1 113 ? 0.354 0.924 6.661 1.00 97.75 113 SER A N 1
ATOM 895 C CA . SER A 1 113 ? 0.112 2.233 7.280 1.00 97.75 113 SER A CA 1
ATOM 896 C C . SER A 1 113 ? -0.841 3.087 6.444 1.00 97.75 113 SER A C 1
ATOM 898 O O . SER A 1 113 ? -1.705 3.775 6.992 1.0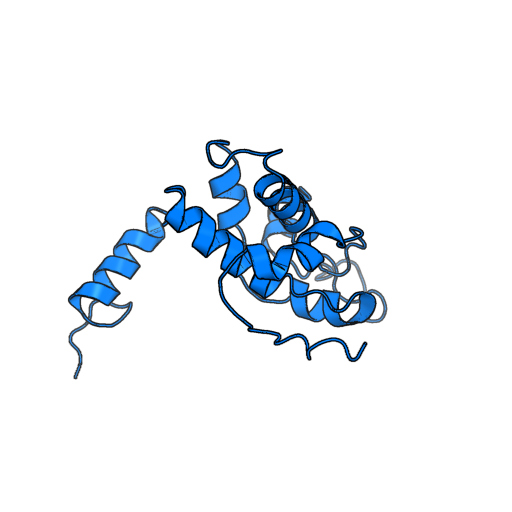0 97.75 113 SER A O 1
ATOM 900 N N . LEU A 1 114 ? -0.773 2.976 5.112 1.00 97.88 114 LEU A N 1
ATOM 901 C CA . LEU A 1 114 ? -1.723 3.616 4.203 1.00 97.88 114 LEU A CA 1
ATOM 902 C C . LEU A 1 114 ? -3.148 3.117 4.457 1.00 97.88 114 LEU A C 1
ATOM 904 O O . LEU A 1 114 ? -4.077 3.918 4.478 1.00 97.88 114 LEU A O 1
ATOM 908 N N . ARG A 1 115 ? -3.342 1.814 4.701 1.00 97.38 115 ARG A N 1
ATOM 909 C CA . ARG A 1 115 ? -4.664 1.275 5.062 1.00 97.38 115 ARG A CA 1
ATOM 910 C C . ARG A 1 115 ? -5.137 1.768 6.416 1.00 97.38 115 ARG A C 1
ATOM 912 O O . ARG A 1 115 ? -6.316 2.083 6.549 1.00 97.38 115 ARG A O 1
ATOM 919 N N . VAL A 1 116 ? -4.246 1.859 7.401 1.00 97.06 116 VAL A N 1
ATOM 920 C CA . VAL A 1 116 ? -4.583 2.416 8.719 1.00 97.06 116 VAL A CA 1
ATOM 921 C C . VAL A 1 116 ? -5.051 3.861 8.583 1.00 97.06 116 VAL A C 1
ATOM 923 O O . VAL A 1 116 ? -6.094 4.214 9.133 1.00 97.06 116 VAL A O 1
ATOM 926 N N . ARG A 1 117 ? -4.333 4.686 7.812 1.00 97.44 117 ARG A N 1
ATOM 927 C CA . ARG A 1 117 ? -4.757 6.056 7.514 1.00 97.44 117 ARG A CA 1
ATOM 928 C C . ARG A 1 117 ? -6.082 6.076 6.748 1.00 97.44 117 ARG A C 1
ATOM 930 O O . ARG A 1 117 ? -7.007 6.729 7.203 1.00 97.44 117 ARG A O 1
ATOM 937 N N . ALA A 1 118 ? -6.237 5.282 5.690 1.00 96.94 118 ALA A N 1
ATOM 938 C CA . ALA A 1 118 ? -7.480 5.201 4.917 1.00 96.94 118 ALA A CA 1
ATOM 939 C C . ALA A 1 118 ? -8.706 4.802 5.765 1.00 96.94 118 ALA A C 1
ATOM 941 O O . ALA A 1 118 ? -9.814 5.258 5.500 1.00 96.94 118 ALA A O 1
ATOM 942 N N . VAL A 1 119 ? -8.538 3.961 6.794 1.00 96.50 119 VAL A N 1
ATOM 943 C CA . VAL A 1 119 ? -9.609 3.670 7.765 1.00 96.50 119 VAL A CA 1
ATOM 944 C C . VAL A 1 119 ? -9.949 4.904 8.605 1.00 96.50 119 VAL A C 1
ATOM 946 O O . VAL A 1 119 ? -11.127 5.184 8.802 1.00 96.50 119 VAL A O 1
ATOM 949 N N . LYS A 1 120 ? -8.948 5.655 9.083 1.00 96.31 120 LYS A N 1
ATOM 950 C CA . LYS A 1 120 ? -9.166 6.896 9.853 1.00 96.31 120 LYS A CA 1
ATOM 951 C C . LYS A 1 120 ? -9.881 7.970 9.026 1.00 96.31 120 LYS A C 1
ATOM 953 O O . LYS A 1 120 ? -10.743 8.650 9.565 1.00 96.31 120 LYS A O 1
ATOM 958 N N . GLU A 1 121 ? -9.575 8.052 7.733 1.00 95.88 121 GLU A N 1
ATOM 959 C CA . GLU A 1 121 ? -10.221 8.966 6.778 1.00 95.88 121 GLU A CA 1
ATOM 960 C C . GLU A 1 121 ? -11.595 8.462 6.279 1.00 95.88 121 GLU A C 1
ATOM 962 O O . GLU A 1 121 ? -12.228 9.089 5.436 1.00 95.88 121 GLU A O 1
ATOM 967 N N . GLY A 1 122 ? -12.085 7.314 6.766 1.00 94.31 122 GLY A N 1
ATOM 968 C CA . GLY A 1 122 ? -13.425 6.803 6.447 1.00 94.31 122 GLY A CA 1
ATOM 969 C C . GLY A 1 122 ? -13.559 6.043 5.121 1.00 94.31 122 GLY A C 1
ATOM 970 O O . GLY A 1 122 ? -14.653 5.585 4.792 1.00 94.31 122 GLY A O 1
ATOM 971 N N . ILE A 1 123 ? -12.467 5.833 4.380 1.00 93.88 123 ILE A N 1
ATOM 972 C CA . ILE A 1 123 ? -12.449 4.973 3.182 1.00 93.88 123 ILE A CA 1
ATOM 973 C C . ILE A 1 123 ? -12.525 3.489 3.562 1.00 93.88 123 ILE A C 1
ATOM 975 O O . ILE A 1 123 ? -13.041 2.648 2.823 1.00 93.88 123 ILE A O 1
ATOM 979 N N . GLY A 1 124 ? -11.962 3.149 4.717 1.00 90.81 124 GLY A N 1
ATOM 980 C CA . GLY A 1 124 ? -12.059 1.828 5.315 1.00 90.81 124 GLY A CA 1
ATOM 981 C C . GLY A 1 124 ? -12.898 1.818 6.592 1.00 90.81 124 GLY A C 1
ATOM 982 O O . GLY A 1 124 ? -13.246 2.866 7.122 1.00 90.81 124 GLY A O 1
ATOM 983 N N . PRO A 1 125 ? -13.163 0.629 7.152 1.00 92.19 125 PRO A N 1
ATOM 984 C CA . PRO A 1 125 ? -12.890 -0.685 6.576 1.00 92.19 125 PRO A CA 1
ATOM 985 C C . PRO A 1 125 ? -13.853 -1.016 5.419 1.00 92.19 125 PRO A C 1
ATOM 987 O O . PRO A 1 125 ? -15.025 -0.637 5.442 1.00 92.19 125 PRO A O 1
ATOM 990 N N . MET A 1 126 ? -13.376 -1.779 4.429 1.00 93.81 126 MET A N 1
ATOM 991 C CA . MET A 1 126 ? -14.217 -2.276 3.330 1.00 93.81 126 MET A CA 1
ATOM 992 C C . MET A 1 126 ? -15.416 -3.085 3.859 1.00 93.81 126 MET A C 1
ATOM 994 O O . MET A 1 126 ? -15.295 -3.720 4.913 1.00 93.81 126 MET A O 1
ATOM 998 N N . PRO A 1 127 ? -16.556 -3.142 3.141 1.00 92.56 127 PRO A N 1
ATOM 999 C CA . PRO A 1 127 ? -17.738 -3.892 3.579 1.00 92.56 127 PRO A CA 1
ATOM 1000 C C . PRO A 1 127 ? -17.436 -5.335 4.011 1.00 92.56 127 PRO A C 1
ATOM 1002 O O . PRO A 1 127 ? -17.950 -5.802 5.024 1.00 92.56 127 PRO A O 1
ATOM 1005 N N . GLN A 1 128 ? -16.531 -6.012 3.301 1.00 90.38 128 GLN A N 1
ATOM 1006 C CA . GLN A 1 128 ? -16.097 -7.383 3.582 1.00 90.38 128 GLN A CA 1
ATOM 1007 C C . GLN A 1 128 ? -15.334 -7.510 4.912 1.00 90.38 128 GLN A C 1
ATOM 1009 O O . GLN A 1 128 ? -15.357 -8.563 5.544 1.00 90.38 128 GLN A O 1
ATOM 1014 N N . HIS A 1 129 ? -14.660 -6.447 5.355 1.00 93.94 129 HIS A N 1
ATOM 1015 C CA . HIS A 1 129 ? -13.919 -6.431 6.614 1.00 93.94 129 HIS A CA 1
ATOM 1016 C C . HIS A 1 129 ? -14.837 -6.201 7.820 1.00 93.94 129 HIS A C 1
ATOM 1018 O O . HIS A 1 129 ? -14.539 -6.717 8.893 1.00 93.94 129 HIS A O 1
ATOM 1024 N N . LYS A 1 130 ? -15.968 -5.496 7.652 1.00 94.00 130 LYS A N 1
ATOM 1025 C CA . LYS A 1 130 ? -16.881 -5.138 8.756 1.00 94.00 130 LYS A CA 1
ATOM 1026 C C . LYS A 1 130 ? -17.376 -6.363 9.527 1.00 94.00 130 LYS A C 1
ATOM 1028 O O . LYS A 1 130 ? -17.260 -6.401 10.745 1.00 94.00 130 LYS A O 1
ATOM 1033 N N . ALA A 1 131 ? -17.821 -7.404 8.820 1.00 93.19 131 ALA A N 1
ATOM 1034 C CA . ALA A 1 131 ? -18.270 -8.649 9.451 1.00 93.19 131 ALA A CA 1
ATOM 1035 C C . ALA A 1 131 ? -17.158 -9.338 10.267 1.00 93.19 131 ALA A C 1
ATOM 1037 O O . ALA A 1 131 ? -17.405 -9.864 11.350 1.00 93.19 131 ALA A O 1
ATOM 1038 N N . ILE A 1 132 ? -15.915 -9.310 9.773 1.00 94.25 132 ILE A N 1
ATOM 1039 C CA . ILE A 1 132 ? -14.765 -9.885 10.483 1.00 94.25 132 ILE A CA 1
ATOM 1040 C C . ILE A 1 132 ? -14.435 -9.049 11.726 1.00 94.25 132 ILE A C 1
ATOM 1042 O O . ILE A 1 132 ? -14.181 -9.615 12.788 1.00 94.25 132 ILE A O 1
ATOM 1046 N N . THR A 1 133 ? -14.466 -7.720 11.617 1.00 94.44 133 THR A N 1
ATOM 1047 C CA . THR A 1 133 ? -14.263 -6.811 12.752 1.00 94.44 133 THR A CA 1
ATOM 1048 C C . THR A 1 133 ? -15.321 -7.033 13.832 1.00 94.44 133 THR A C 1
ATOM 1050 O O . THR A 1 133 ? -14.967 -7.179 15.000 1.00 94.44 133 THR A O 1
ATOM 1053 N N . ASP A 1 134 ? -16.594 -7.160 13.455 1.00 95.06 134 ASP A N 1
ATOM 1054 C CA . ASP A 1 134 ? -17.686 -7.442 14.390 1.00 95.06 134 ASP A CA 1
ATOM 1055 C C . ASP A 1 134 ? -17.495 -8.777 15.116 1.00 95.06 134 ASP A C 1
ATOM 1057 O O . ASP A 1 134 ? -17.704 -8.858 16.330 1.00 95.06 134 ASP A O 1
ATOM 1061 N N . ASN A 1 135 ? -17.056 -9.818 14.399 1.00 95.12 135 ASN A N 1
ATOM 1062 C CA . ASN A 1 135 ? -16.718 -11.103 15.007 1.00 95.12 135 ASN A CA 1
ATOM 1063 C C . ASN A 1 135 ? -15.613 -10.941 16.053 1.00 95.12 135 ASN A C 1
ATOM 1065 O O . ASN A 1 135 ? -15.750 -11.452 17.166 1.00 95.12 135 ASN A O 1
ATOM 1069 N N . ILE A 1 136 ? -14.546 -10.208 15.727 1.00 95.31 136 ILE A N 1
ATOM 1070 C CA . ILE A 1 136 ? -13.424 -9.976 16.644 1.00 95.31 136 ILE A CA 1
ATOM 1071 C C . ILE A 1 136 ? -13.898 -9.223 17.890 1.00 95.31 136 ILE A C 1
ATOM 1073 O O . ILE A 1 136 ? -13.573 -9.638 18.999 1.00 95.31 136 ILE A O 1
ATOM 1077 N N . LEU A 1 137 ? -14.702 -8.169 17.733 1.00 94.75 137 LEU A N 1
ATOM 1078 C CA . LEU A 1 137 ? -15.201 -7.371 18.857 1.00 94.75 137 LEU A CA 1
ATOM 1079 C C . LEU A 1 137 ? -16.117 -8.176 19.789 1.00 94.75 137 LEU A C 1
ATOM 1081 O O . LEU A 1 137 ? -16.001 -8.067 21.007 1.00 94.75 137 LEU A O 1
ATOM 1085 N N . LYS A 1 138 ? -17.010 -9.000 19.229 1.00 94.94 138 LYS A N 1
ATOM 1086 C CA . LYS A 1 138 ? -18.015 -9.752 20.002 1.00 94.94 138 LYS A CA 1
ATOM 1087 C C . LYS A 1 138 ? -17.470 -11.049 20.596 1.00 94.94 138 LYS A C 1
ATOM 1089 O O . LYS A 1 138 ? -17.790 -11.388 21.728 1.00 94.94 138 LYS A O 1
ATOM 1094 N N . SER A 1 139 ? -16.671 -11.787 19.825 1.00 94.62 139 SER A N 1
ATOM 1095 C CA . SER A 1 139 ? -16.232 -13.153 20.161 1.00 94.62 139 SER A CA 1
ATOM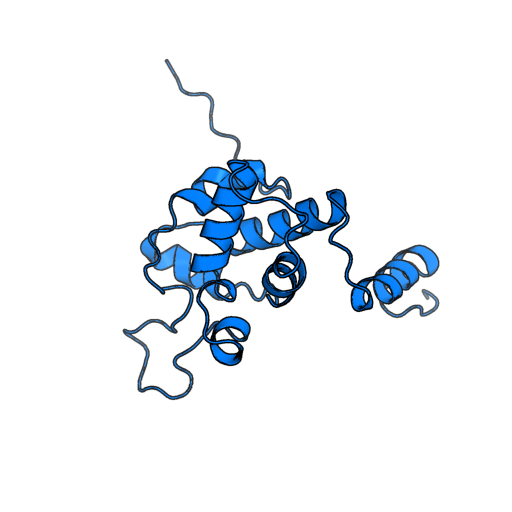 1096 C C . SER A 1 139 ? -14.741 -13.270 20.475 1.00 94.62 139 SER A C 1
ATOM 1098 O O . SER A 1 139 ? -14.254 -14.367 20.749 1.00 94.62 139 SER A O 1
ATOM 1100 N N . ARG A 1 140 ? -13.989 -12.161 20.399 1.00 93.88 140 ARG A N 1
ATOM 1101 C CA . ARG A 1 140 ? -12.525 -12.128 20.562 1.00 93.88 140 ARG A CA 1
ATOM 1102 C C . ARG A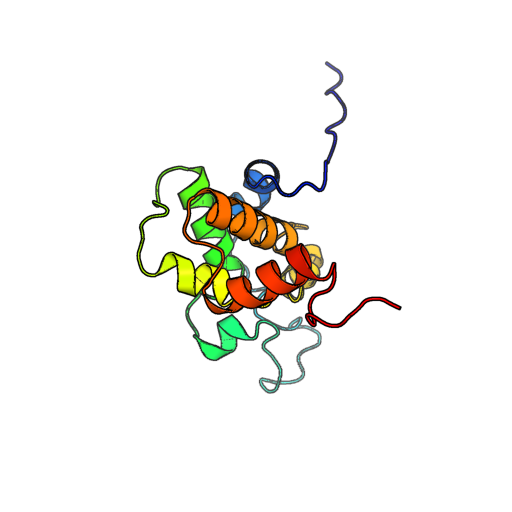 1 140 ? -11.778 -13.059 19.592 1.00 93.88 140 ARG A C 1
ATOM 1104 O O . ARG A 1 140 ? -10.646 -13.458 19.849 1.00 93.88 140 ARG A O 1
ATOM 1111 N N . ASN A 1 141 ? -12.393 -13.408 18.458 1.00 94.00 141 ASN A N 1
ATOM 1112 C CA . ASN A 1 141 ? -11.757 -14.127 17.356 1.00 94.00 141 ASN A CA 1
ATOM 1113 C C . ASN A 1 141 ? -12.404 -13.782 16.005 1.00 94.00 141 ASN A C 1
ATOM 1115 O O . ASN A 1 141 ? -13.547 -13.342 15.934 1.00 94.00 141 ASN A O 1
ATOM 1119 N N . ARG A 1 142 ? -11.681 -14.023 14.904 1.00 94.12 142 ARG A N 1
ATOM 1120 C CA . ARG A 1 142 ? -12.171 -13.722 13.543 1.00 94.12 142 ARG A CA 1
ATOM 1121 C C . ARG A 1 142 ? -13.340 -14.597 13.078 1.00 94.12 142 ARG A C 1
ATOM 1123 O O . ARG A 1 142 ? -14.011 -14.241 12.112 1.00 94.12 142 ARG A O 1
ATOM 1130 N N . TYR A 1 143 ? -13.552 -15.748 13.716 1.00 93.62 143 TYR A N 1
ATOM 1131 C CA . TYR A 1 143 ? -14.510 -16.761 13.272 1.00 93.62 143 TYR A CA 1
ATOM 1132 C C . TYR A 1 143 ? -15.904 -16.588 13.885 1.00 93.62 143 TYR A C 1
ATOM 1134 O O . TYR A 1 143 ? -16.825 -17.260 13.433 1.00 93.62 143 TYR A O 1
ATOM 1142 N N . GLY A 1 144 ? -16.072 -15.739 14.906 1.00 93.06 144 GLY A N 1
ATOM 1143 C CA . GLY A 1 144 ? -17.359 -15.577 15.590 1.00 93.06 144 GLY A CA 1
ATOM 1144 C C . GLY A 1 144 ? -17.726 -16.752 16.504 1.00 93.06 144 GLY A C 1
ATOM 1145 O O . GLY A 1 144 ? -18.861 -16.836 16.963 1.00 93.06 144 GLY A O 1
ATOM 1146 N N . LYS A 1 145 ? -16.799 -17.690 16.746 1.00 92.31 145 LYS A N 1
ATOM 1147 C CA . LYS A 1 145 ? -17.065 -18.893 17.549 1.00 92.31 145 LYS A CA 1
ATOM 1148 C C . LYS A 1 145 ? -16.917 -18.602 19.047 1.00 92.31 145 LYS A C 1
ATOM 1150 O O . LYS A 1 145 ? -16.112 -17.739 19.396 1.00 92.31 145 LYS A O 1
ATOM 1155 N N . PRO A 1 146 ? -17.627 -19.319 19.935 1.00 89.50 146 PRO A N 1
ATOM 1156 C CA . PRO A 1 146 ? -17.340 -19.277 21.366 1.00 89.50 146 PRO A CA 1
ATOM 1157 C C . PRO A 1 146 ? -15.869 -19.615 21.629 1.00 89.50 146 PRO A C 1
ATOM 1159 O O . PRO A 1 146 ? -15.321 -20.524 21.000 1.00 89.50 146 PRO A O 1
ATOM 1162 N N . GLN A 1 147 ? -15.229 -18.868 22.525 1.00 83.31 147 GLN A N 1
ATOM 1163 C CA . GLN A 1 147 ? -13.902 -19.229 23.019 1.00 83.31 147 GLN A CA 1
ATOM 1164 C C . GLN A 1 147 ? -14.053 -20.385 24.015 1.00 83.31 147 GLN A C 1
ATOM 1166 O O . GLN A 1 147 ? -15.016 -20.395 24.782 1.00 83.31 147 GLN A O 1
ATOM 1171 N N . ALA A 1 148 ? -13.150 -21.364 23.939 1.00 80.94 148 ALA A N 1
ATOM 1172 C CA . ALA A 1 148 ? -13.056 -22.452 24.912 1.00 80.94 148 ALA A CA 1
ATOM 1173 C C . ALA A 1 148 ? -12.412 -21.967 26.215 1.00 80.94 148 ALA A C 1
ATOM 1175 O O . ALA A 1 148 ? -11.561 -21.048 26.130 1.00 80.94 148 ALA A O 1
#

pLDDT: mean 92.06, std 8.22, range [54.03, 98.25]

Secondary structure (DSSP, 8-state):
-PPPP------S-GGGGHHHHHH----STTTBSPGGG--SSTT-B--HHHHHH-SGGGSHHHHHHHHHHHTTTSS-TT-TTHHHHHHT----SHHHHHHHTTT---HHHHHHHHHHHHHHTTS-S-HHHHHHHHHHHHHSSTT-PPP-

InterPro domains:
  IPR017896 4Fe-4S ferredoxin-type, iron-sulphur binding domain [PF13183] (21-102)

Radius of gyration: 17.43 Å; chains: 1; bounding box: 45×41×44 Å

Organism: NCBI:txid412755